Protein AF-A0A1X7HYF3-F1 (afdb_monomer_lite)

Radius of gyration: 20.24 Å; chains: 1; bounding box: 44×26×55 Å

Secondary structure (DSSP, 8-state):
-HHHHHHHHHHHHHHHHHHHHHHHHHHHHHHHHHHHHHHHH-GGG-SS-HHHHHHHHHHTTTGGGSHHHHHTTHHHHHHHHHHHHHHHHHHH-

Sequence (93 aa):
MIAFLRLIGMVLIVELIFYLLIGIYVRSLRREELEEEWDRRHPERAGPSPERAEFVRRSMVGFSKTLQARLVGLVLVLPVVAIIVIIVIVNYN

pLDDT: mean 93.84, std 4.35, range [64.56, 97.88]

Structure (mmCIF, N/CA/C/O backbone):
data_AF-A0A1X7HYF3-F1
#
_entry.id   AF-A0A1X7HYF3-F1
#
loop_
_atom_site.group_PDB
_atom_site.id
_atom_site.type_symbol
_atom_site.label_atom_id
_atom_site.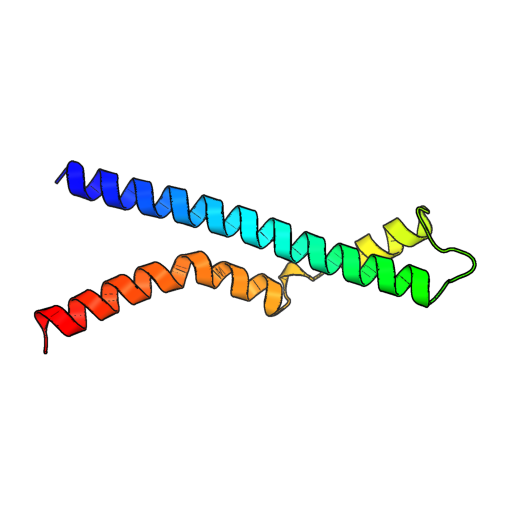label_alt_id
_atom_site.label_comp_id
_atom_site.label_asym_id
_atom_site.label_entity_id
_atom_site.label_seq_id
_atom_site.pdbx_PDB_ins_code
_atom_site.Cartn_x
_atom_site.Cartn_y
_atom_site.Cartn_z
_atom_site.occupancy
_atom_site.B_iso_or_equiv
_atom_site.auth_seq_id
_atom_site.auth_comp_id
_atom_site.auth_asym_id
_atom_site.auth_atom_id
_atom_site.pdbx_PDB_model_num
ATOM 1 N N . MET A 1 1 ? -20.757 9.904 24.544 1.00 80.12 1 MET A N 1
ATOM 2 C CA . MET A 1 1 ? -21.113 9.559 23.146 1.00 80.12 1 MET A CA 1
ATOM 3 C C . MET A 1 1 ? -20.239 10.280 22.117 1.00 80.12 1 MET A C 1
ATOM 5 O O . MET A 1 1 ? -19.515 9.604 21.403 1.00 80.12 1 MET A O 1
ATOM 9 N N . ILE A 1 2 ? -20.220 11.621 22.066 1.00 92.38 2 ILE A N 1
ATOM 10 C CA . ILE A 1 2 ? -19.486 12.387 21.028 1.00 92.38 2 ILE A CA 1
ATOM 11 C C . ILE A 1 2 ? -17.968 12.120 21.023 1.00 92.38 2 ILE A C 1
ATOM 13 O O . ILE A 1 2 ? -17.391 11.902 19.962 1.00 92.38 2 ILE A O 1
ATOM 17 N N . ALA A 1 3 ? -17.317 12.084 22.191 1.00 90.50 3 ALA A N 1
ATOM 18 C CA . ALA A 1 3 ? -15.873 11.828 22.281 1.00 90.50 3 ALA A CA 1
ATOM 19 C C . ALA A 1 3 ? -15.471 10.445 21.730 1.00 90.50 3 ALA A C 1
ATOM 21 O O . ALA A 1 3 ? -14.458 10.318 21.050 1.00 90.50 3 ALA A O 1
ATOM 22 N N . PHE A 1 4 ? -16.301 9.428 21.969 1.00 84.31 4 PHE A N 1
ATOM 23 C CA . PHE A 1 4 ? -16.085 8.073 21.463 1.00 84.31 4 PHE A CA 1
ATOM 24 C C . PHE A 1 4 ? -16.251 7.997 19.939 1.00 84.31 4 PHE A C 1
ATOM 26 O O . PHE A 1 4 ? -15.398 7.442 19.254 1.00 84.31 4 PHE A O 1
ATOM 33 N N . LEU A 1 5 ? -17.289 8.637 19.389 1.00 92.06 5 LEU A N 1
ATOM 34 C CA . LEU A 1 5 ? -17.480 8.725 17.935 1.00 92.06 5 LEU A CA 1
ATOM 35 C C . LEU A 1 5 ? -16.324 9.472 17.253 1.00 92.06 5 LEU A C 1
ATOM 37 O O . LEU A 1 5 ? -15.872 9.066 16.185 1.00 92.06 5 LEU A O 1
ATOM 41 N N . ARG A 1 6 ? -15.799 10.526 17.889 1.00 92.62 6 ARG A N 1
ATOM 42 C CA . ARG A 1 6 ? -14.616 11.252 17.407 1.00 92.62 6 ARG A CA 1
ATOM 43 C C . ARG A 1 6 ? -13.367 10.368 17.388 1.00 92.62 6 ARG A C 1
ATOM 45 O O . ARG A 1 6 ? -12.607 10.435 16.428 1.00 92.62 6 ARG A O 1
ATOM 52 N N . LEU A 1 7 ? -13.163 9.549 18.421 1.00 90.12 7 LEU A N 1
ATOM 53 C CA . LEU A 1 7 ? -12.052 8.597 18.481 1.00 90.12 7 LEU A CA 1
ATOM 54 C C . LEU A 1 7 ? -12.145 7.562 17.352 1.00 90.12 7 LEU A C 1
ATOM 56 O O . LEU A 1 7 ? -11.164 7.369 16.644 1.00 90.12 7 LEU A O 1
ATOM 60 N N . ILE A 1 8 ? -13.323 6.965 17.136 1.00 90.00 8 ILE A N 1
ATOM 61 C CA . ILE A 1 8 ? -13.551 6.026 16.024 1.00 90.00 8 ILE A CA 1
ATOM 62 C C . ILE A 1 8 ? -13.240 6.698 14.686 1.00 90.00 8 ILE A C 1
ATOM 64 O O . ILE A 1 8 ? -12.485 6.155 13.885 1.00 90.00 8 ILE A O 1
ATOM 68 N N . GLY A 1 9 ? -13.776 7.902 14.458 1.00 93.69 9 GLY A N 1
ATOM 69 C CA . GLY A 1 9 ? -13.508 8.653 13.232 1.00 93.69 9 GLY A CA 1
ATOM 70 C C . GLY A 1 9 ? -12.015 8.913 13.019 1.00 93.69 9 GLY A C 1
ATOM 71 O O . GLY A 1 9 ? -11.518 8.755 11.909 1.00 93.69 9 GLY A O 1
ATOM 72 N N . MET A 1 10 ? -11.283 9.252 14.083 1.00 93.69 10 MET A N 1
ATOM 73 C CA . MET A 1 10 ? -9.835 9.453 14.017 1.00 93.69 10 MET A CA 1
ATOM 74 C C . MET A 1 10 ? -9.090 8.165 13.650 1.00 93.69 10 MET A C 1
ATOM 76 O O . MET A 1 10 ? -8.221 8.209 12.784 1.00 93.69 10 MET A O 1
ATOM 80 N N . VAL A 1 11 ? -9.437 7.031 14.265 1.00 91.12 11 VAL A N 1
ATOM 81 C CA . VAL A 1 11 ? -8.820 5.732 13.951 1.00 91.12 11 VAL A CA 1
ATOM 82 C C . VAL A 1 11 ? -9.045 5.374 12.483 1.00 91.12 11 VAL A C 1
ATOM 84 O O . VAL A 1 11 ? -8.076 5.090 11.790 1.00 91.12 11 VAL A O 1
ATOM 87 N N . LEU A 1 12 ? -10.275 5.506 11.979 1.00 93.19 12 LEU A N 1
ATOM 88 C CA . LEU A 1 12 ? -10.598 5.215 10.577 1.00 93.19 12 LEU A CA 1
ATOM 89 C C . LEU A 1 12 ? -9.809 6.091 9.593 1.00 93.19 12 LEU A C 1
ATOM 91 O O . LEU A 1 12 ? -9.348 5.610 8.559 1.00 93.19 12 LEU A O 1
ATOM 95 N N . ILE A 1 13 ? -9.636 7.381 9.905 1.00 96.00 13 ILE A N 1
ATOM 96 C CA . ILE A 1 13 ? -8.828 8.291 9.078 1.00 96.00 13 ILE A CA 1
ATOM 97 C C . ILE A 1 13 ? -7.370 7.828 9.056 1.00 96.00 13 ILE A C 1
ATOM 99 O O . ILE A 1 13 ? -6.762 7.759 7.989 1.00 96.00 13 ILE A O 1
ATOM 103 N N . VAL A 1 14 ? -6.814 7.499 10.222 1.00 94.38 14 VAL A N 1
ATOM 104 C CA . VAL A 1 14 ? -5.433 7.023 10.341 1.00 94.38 14 VAL A CA 1
ATOM 105 C C . VAL A 1 14 ? -5.247 5.706 9.582 1.00 94.38 14 VAL A C 1
ATOM 107 O O . VAL A 1 14 ? -4.312 5.591 8.792 1.00 94.38 14 VAL A O 1
ATOM 110 N N . GLU A 1 15 ? -6.156 4.745 9.740 1.00 94.81 15 GLU A N 1
ATOM 111 C CA . GLU A 1 15 ? -6.139 3.470 9.013 1.00 94.81 15 GLU A CA 1
ATOM 112 C C . GLU A 1 15 ? -6.187 3.669 7.498 1.00 94.81 15 GLU A C 1
ATOM 114 O O . GLU A 1 15 ? -5.416 3.043 6.769 1.00 94.81 15 GLU A O 1
ATOM 119 N N . LEU A 1 16 ? -7.038 4.576 7.011 1.00 96.38 16 LEU A N 1
ATOM 120 C CA . LEU A 1 16 ? -7.136 4.872 5.584 1.00 96.38 16 LEU A CA 1
ATOM 121 C C . LEU A 1 16 ? -5.841 5.486 5.039 1.00 96.38 16 LEU A C 1
ATOM 123 O O . LEU A 1 16 ? -5.400 5.119 3.947 1.00 96.38 16 LEU A O 1
ATOM 127 N N . ILE A 1 17 ? -5.212 6.388 5.799 1.00 97.44 17 ILE A N 1
ATOM 128 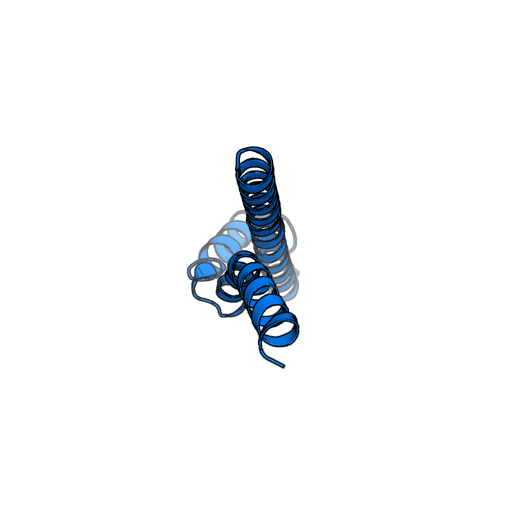C CA . ILE A 1 17 ? -3.908 6.961 5.442 1.00 97.44 17 ILE A CA 1
ATOM 129 C C . ILE A 1 17 ? -2.863 5.848 5.335 1.00 97.44 17 ILE A C 1
ATOM 131 O O . ILE A 1 17 ? -2.173 5.758 4.321 1.00 97.44 17 ILE A O 1
ATOM 135 N N . PHE A 1 18 ? -2.769 4.964 6.331 1.00 96.06 18 PHE A N 1
ATOM 136 C CA . PHE A 1 18 ? -1.822 3.849 6.291 1.00 96.06 18 PHE A CA 1
ATOM 137 C C . PHE A 1 18 ? -2.101 2.885 5.139 1.00 96.06 18 PHE A C 1
ATOM 139 O O . PHE A 1 18 ? -1.168 2.492 4.440 1.00 96.06 18 PHE A O 1
ATOM 146 N N . TYR A 1 19 ? -3.365 2.547 4.890 1.00 96.00 19 TYR A N 1
ATOM 147 C CA . TYR A 1 19 ? -3.763 1.712 3.760 1.00 96.00 19 TYR A CA 1
ATOM 148 C C . TYR A 1 19 ? -3.295 2.308 2.423 1.00 96.00 19 TYR A C 1
ATOM 150 O O . TYR A 1 19 ? -2.709 1.600 1.599 1.00 96.00 19 TYR A O 1
ATOM 158 N N . LEU A 1 20 ? -3.481 3.618 2.225 1.00 96.88 20 LEU A N 1
ATOM 159 C CA . LEU A 1 20 ? -3.019 4.324 1.029 1.00 96.88 20 LEU A CA 1
ATOM 160 C C . LEU A 1 20 ? -1.489 4.328 0.920 1.00 96.88 20 LEU A C 1
ATOM 162 O O . LEU A 1 20 ? -0.956 3.963 -0.128 1.00 96.88 20 LEU A O 1
ATOM 166 N N . LEU A 1 21 ? -0.782 4.705 1.989 1.00 97.62 21 LEU A N 1
ATOM 167 C CA . LEU A 1 21 ? 0.681 4.794 1.996 1.00 97.62 21 LEU A CA 1
ATOM 168 C C . LEU A 1 21 ? 1.336 3.435 1.734 1.00 97.62 21 LEU A C 1
ATOM 170 O O . LEU A 1 21 ? 2.210 3.326 0.875 1.00 97.62 21 LEU A O 1
ATOM 174 N N . ILE A 1 22 ? 0.876 2.387 2.420 1.00 96.38 22 ILE A N 1
ATOM 175 C CA . ILE A 1 22 ? 1.387 1.024 2.243 1.00 96.38 22 ILE A CA 1
ATOM 176 C C . ILE A 1 22 ? 1.049 0.516 0.838 1.00 96.38 22 ILE A C 1
ATOM 178 O O . ILE A 1 22 ? 1.903 -0.072 0.175 1.00 96.38 22 ILE A O 1
ATOM 182 N N . GLY A 1 23 ? -0.163 0.785 0.342 1.00 95.25 23 GLY A N 1
ATOM 183 C CA . GLY A 1 23 ? -0.563 0.419 -1.015 1.00 95.25 23 GLY A CA 1
ATOM 184 C C . GLY A 1 23 ? 0.313 1.065 -2.092 1.00 95.25 23 GLY A C 1
ATOM 185 O O . GLY A 1 23 ? 0.703 0.396 -3.051 1.00 95.25 23 GLY A O 1
ATOM 186 N N . ILE A 1 24 ? 0.662 2.344 -1.929 1.00 96.06 24 ILE A N 1
ATOM 187 C CA . ILE A 1 24 ? 1.587 3.054 -2.823 1.00 96.06 24 ILE A CA 1
ATOM 188 C C . ILE A 1 24 ? 2.991 2.452 -2.724 1.00 96.06 24 ILE A C 1
ATOM 190 O O . ILE A 1 24 ? 3.579 2.123 -3.754 1.00 96.06 24 ILE A O 1
ATOM 194 N N . TYR A 1 25 ? 3.503 2.255 -1.509 1.00 96.19 25 TYR A N 1
ATOM 195 C CA . TYR A 1 25 ? 4.839 1.711 -1.269 1.00 96.19 25 TYR A CA 1
ATOM 196 C C . TYR A 1 25 ? 5.024 0.326 -1.901 1.00 96.19 25 TYR A C 1
ATOM 198 O O . TYR A 1 25 ? 5.959 0.107 -2.668 1.00 96.19 25 TYR A O 1
ATOM 206 N N . VAL A 1 26 ? 4.076 -0.585 -1.676 1.00 95.56 26 VAL A N 1
ATOM 207 C CA . VAL A 1 26 ? 4.098 -1.944 -2.235 1.00 95.56 26 VAL A CA 1
ATOM 208 C C . VAL A 1 26 ? 4.072 -1.928 -3.769 1.00 95.56 26 VAL A C 1
ATOM 210 O O . VAL A 1 26 ? 4.780 -2.701 -4.414 1.00 95.56 26 VAL A O 1
ATOM 213 N N . ARG A 1 27 ? 3.296 -1.023 -4.380 1.00 95.31 27 ARG A N 1
ATOM 214 C CA . ARG A 1 27 ? 3.291 -0.850 -5.844 1.00 95.31 27 ARG A CA 1
ATOM 215 C C . ARG A 1 27 ? 4.602 -0.263 -6.359 1.00 95.31 27 ARG A C 1
ATOM 217 O O . ARG A 1 27 ? 5.018 -0.635 -7.453 1.00 95.31 27 ARG A O 1
ATOM 224 N N . SER A 1 28 ? 5.223 0.639 -5.600 1.00 95.94 28 SER A N 1
ATOM 225 C CA . SER A 1 28 ? 6.518 1.231 -5.939 1.00 95.94 28 SER A CA 1
ATOM 226 C C . SER A 1 28 ? 7.615 0.176 -5.955 1.00 95.94 28 SER A C 1
ATOM 228 O O . SER A 1 28 ? 8.302 0.053 -6.962 1.00 95.94 28 SER A O 1
ATOM 230 N N . LEU A 1 29 ? 7.706 -0.644 -4.903 1.00 96.06 29 LEU A N 1
ATOM 231 C CA . LEU A 1 29 ? 8.669 -1.744 -4.831 1.00 96.06 29 LEU A CA 1
ATOM 232 C C . LEU A 1 29 ? 8.498 -2.715 -5.996 1.00 96.06 29 LEU A C 1
ATOM 234 O O . LEU A 1 29 ? 9.457 -3.041 -6.682 1.00 96.06 29 LEU A O 1
ATOM 238 N N . ARG A 1 30 ? 7.257 -3.125 -6.293 1.00 96.31 30 ARG A N 1
ATOM 239 C CA . ARG A 1 30 ? 7.025 -4.032 -7.421 1.00 96.31 30 ARG A CA 1
ATOM 240 C C . ARG A 1 30 ? 7.454 -3.422 -8.755 1.00 96.31 30 ARG A C 1
ATOM 242 O O . ARG A 1 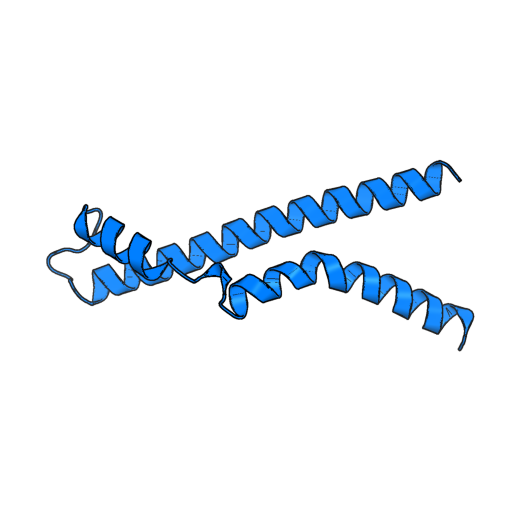30 ? 7.937 -4.127 -9.637 1.00 96.31 30 ARG A O 1
ATOM 249 N N . ARG A 1 31 ? 7.225 -2.121 -8.928 1.00 96.50 31 ARG A N 1
ATOM 250 C CA . ARG A 1 31 ? 7.645 -1.390 -10.124 1.00 96.50 31 ARG A CA 1
ATOM 251 C C . ARG A 1 31 ? 9.169 -1.377 -10.235 1.00 96.50 31 ARG A C 1
ATOM 253 O O . ARG A 1 31 ? 9.668 -1.666 -11.313 1.00 96.50 31 ARG A O 1
ATOM 260 N N . GLU A 1 32 ? 9.867 -1.094 -9.141 1.00 96.81 32 GLU A N 1
ATOM 261 C CA . GLU A 1 32 ? 11.331 -1.106 -9.045 1.00 96.81 32 GLU A CA 1
ATOM 262 C C . GLU A 1 32 ? 11.918 -2.495 -9.340 1.00 96.81 32 GLU A C 1
ATOM 264 O O . GLU A 1 32 ? 12.773 -2.621 -10.208 1.00 96.81 32 GLU A O 1
ATOM 269 N N . GLU A 1 33 ? 11.365 -3.562 -8.758 1.00 96.69 33 GLU A N 1
ATOM 270 C CA . GLU A 1 33 ? 11.774 -4.943 -9.061 1.00 96.69 33 GLU A CA 1
ATOM 271 C C . GLU A 1 33 ? 11.661 -5.274 -10.559 1.00 96.69 33 GLU A C 1
ATOM 273 O O . GLU A 1 33 ? 12.530 -5.925 -11.135 1.00 96.69 33 GLU A O 1
ATOM 278 N N . LEU A 1 34 ? 10.569 -4.852 -11.209 1.00 97.19 34 LEU A N 1
ATOM 279 C CA . LEU A 1 34 ? 10.351 -5.086 -12.642 1.00 97.19 34 LEU A CA 1
ATOM 280 C C . LEU A 1 34 ? 11.312 -4.276 -13.511 1.00 97.19 34 LEU A C 1
ATOM 282 O O . LEU A 1 34 ? 11.716 -4.718 -14.585 1.00 97.19 34 LEU A O 1
ATOM 286 N N . GLU A 1 35 ? 11.632 -3.076 -13.058 1.00 97.38 35 GLU A N 1
ATOM 287 C CA . GLU A 1 35 ? 12.597 -2.185 -13.671 1.00 97.38 35 GLU A CA 1
ATOM 288 C C . GLU A 1 35 ? 14.014 -2.773 -13.623 1.00 97.38 35 GLU A C 1
ATOM 290 O O . GLU A 1 35 ? 14.648 -2.909 -14.668 1.00 97.38 35 GLU A O 1
ATOM 295 N N . GLU A 1 36 ? 14.457 -3.232 -12.454 1.00 97.31 36 GLU A N 1
ATOM 296 C CA . GLU A 1 36 ? 15.729 -3.939 -12.283 1.00 97.31 36 GLU A CA 1
ATOM 297 C C . GLU A 1 36 ? 15.777 -5.244 -13.087 1.00 97.31 36 GLU A C 1
ATOM 299 O O . GLU A 1 36 ? 16.790 -5.579 -13.699 1.00 97.31 36 GLU A O 1
ATOM 304 N N . GLU A 1 37 ? 14.671 -5.989 -13.123 1.00 97.38 37 GLU A N 1
ATOM 305 C CA . GLU A 1 37 ? 14.560 -7.226 -13.895 1.00 97.38 37 GLU A CA 1
ATOM 306 C C . GLU A 1 37 ? 14.630 -6.973 -15.409 1.00 97.38 37 GLU A C 1
ATOM 308 O O . GLU A 1 37 ? 15.115 -7.819 -16.162 1.00 97.38 37 GLU A O 1
ATOM 313 N N . TRP A 1 38 ? 14.147 -5.823 -15.888 1.00 97.31 38 TRP A N 1
ATOM 314 C CA . TRP A 1 38 ? 14.356 -5.406 -17.273 1.00 97.31 38 TRP A CA 1
ATOM 315 C C . TRP A 1 38 ? 15.828 -5.107 -17.540 1.00 97.31 38 TRP A C 1
ATOM 317 O O . TRP A 1 38 ? 16.385 -5.667 -18.487 1.00 97.31 38 TRP A O 1
ATOM 327 N N . ASP A 1 39 ? 16.437 -4.270 -16.697 1.00 96.75 39 ASP A N 1
ATOM 328 C CA . ASP A 1 39 ? 17.821 -3.817 -16.844 1.00 96.75 39 ASP A CA 1
ATOM 329 C C . ASP A 1 39 ? 18.802 -5.008 -16.779 1.00 96.75 39 ASP A C 1
ATOM 331 O O . ASP A 1 39 ? 19.769 -5.067 -17.535 1.00 96.75 39 ASP A O 1
ATOM 335 N N . ARG A 1 40 ? 18.500 -6.025 -15.960 1.00 96.88 40 ARG A N 1
ATOM 336 C CA . ARG A 1 40 ? 19.257 -7.285 -15.874 1.00 96.88 40 ARG A CA 1
ATOM 337 C C . ARG A 1 40 ? 19.144 -8.151 -17.130 1.00 96.88 40 ARG A C 1
ATOM 339 O O . ARG A 1 40 ? 20.127 -8.768 -17.532 1.00 96.88 40 ARG A O 1
ATOM 346 N N . ARG A 1 41 ? 17.950 -8.247 -17.726 1.00 96.56 41 ARG A N 1
ATOM 347 C CA . ARG A 1 41 ? 17.701 -9.085 -18.917 1.00 96.56 41 ARG A CA 1
ATOM 348 C C . ARG A 1 41 ? 18.120 -8.425 -20.228 1.00 96.56 41 ARG A C 1
ATOM 350 O O . ARG A 1 41 ? 18.332 -9.143 -21.199 1.00 96.56 41 ARG A O 1
ATOM 357 N N . HIS A 1 42 ? 18.219 -7.098 -20.254 1.00 95.75 42 HIS A N 1
ATOM 358 C CA . HIS A 1 42 ? 18.587 -6.312 -21.433 1.00 95.75 42 HIS A CA 1
ATOM 359 C C . HIS A 1 42 ? 19.657 -5.278 -21.055 1.00 95.75 42 HIS A C 1
ATOM 361 O O . HIS A 1 42 ? 19.377 -4.076 -21.068 1.00 95.75 42 HIS A O 1
ATOM 367 N N . PRO A 1 43 ? 20.875 -5.712 -20.685 1.00 94.06 43 PRO A N 1
ATOM 368 C CA . PRO A 1 43 ? 21.929 -4.805 -20.230 1.00 94.06 43 PRO A CA 1
ATOM 369 C C . PRO A 1 43 ? 22.290 -3.741 -21.280 1.00 94.06 43 PRO A C 1
ATOM 371 O O . PRO A 1 43 ? 22.584 -2.600 -20.935 1.00 94.06 43 PRO A O 1
ATOM 374 N N . GLU A 1 44 ? 22.197 -4.067 -22.569 1.00 95.62 44 GLU A N 1
ATOM 375 C CA . GLU A 1 44 ? 22.406 -3.140 -23.687 1.00 95.62 44 GLU A CA 1
ATOM 376 C C . GLU A 1 44 ? 21.267 -2.122 -23.890 1.00 95.62 44 GLU A C 1
ATOM 378 O O . GLU A 1 44 ? 21.422 -1.166 -24.649 1.00 95.62 44 GLU A O 1
ATOM 383 N N . ARG A 1 45 ? 20.127 -2.311 -23.213 1.00 91.75 45 ARG A N 1
ATOM 384 C CA . ARG A 1 45 ? 18.955 -1.413 -23.209 1.00 91.75 45 ARG A CA 1
ATOM 385 C C . ARG A 1 45 ? 18.555 -1.001 -21.791 1.00 91.75 45 ARG A C 1
ATOM 387 O O . ARG A 1 45 ? 17.378 -0.716 -21.540 1.00 91.75 45 ARG A O 1
ATOM 394 N N . ALA A 1 46 ? 19.517 -1.019 -20.872 1.00 91.50 46 ALA A N 1
ATOM 395 C CA . ALA A 1 46 ? 19.306 -0.615 -19.495 1.00 91.50 46 ALA A CA 1
ATOM 396 C C . ALA A 1 46 ? 18.964 0.879 -19.406 1.00 91.50 46 ALA A C 1
ATOM 398 O O . ALA A 1 46 ? 19.433 1.701 -20.199 1.00 91.50 46 ALA A O 1
ATOM 399 N N . GLY A 1 47 ? 18.161 1.232 -18.405 1.00 92.06 47 GLY A N 1
ATOM 400 C CA . GLY A 1 47 ? 17.758 2.610 -18.146 1.00 92.06 47 GLY A CA 1
ATOM 401 C C . GLY A 1 47 ? 16.463 3.035 -18.854 1.00 92.06 47 GLY A C 1
ATOM 402 O O . GLY A 1 47 ? 15.752 2.215 -19.444 1.00 92.06 47 GLY A O 1
ATOM 403 N N . PRO A 1 48 ? 16.083 4.323 -18.742 1.00 93.94 48 PRO A N 1
ATOM 404 C CA . PRO A 1 48 ? 14.766 4.794 -19.164 1.00 93.94 48 PRO A CA 1
ATOM 405 C C . PRO A 1 48 ? 14.539 4.639 -20.673 1.00 93.94 48 PRO A C 1
ATOM 407 O O . PRO A 1 48 ? 15.187 5.298 -21.482 1.00 93.94 48 PRO A O 1
ATOM 410 N N . SER A 1 49 ? 13.569 3.805 -21.052 1.00 95.94 49 SER A N 1
ATOM 411 C CA . SER A 1 49 ? 13.152 3.601 -22.442 1.00 95.94 49 SER A CA 1
ATOM 412 C C . SER A 1 49 ? 11.640 3.345 -22.548 1.00 95.94 49 SER A C 1
ATOM 414 O O . SER A 1 49 ? 11.026 2.864 -21.581 1.00 95.94 49 SER A O 1
ATOM 416 N N . PRO A 1 50 ? 11.007 3.652 -23.698 1.00 96.50 50 PRO A N 1
ATOM 417 C CA . PRO A 1 50 ? 9.602 3.323 -23.940 1.00 96.50 50 PRO A CA 1
ATOM 418 C C . PRO A 1 50 ? 9.309 1.825 -23.795 1.00 96.50 50 PRO A C 1
ATOM 420 O O . PRO A 1 50 ? 8.274 1.446 -23.247 1.00 96.50 50 PRO A O 1
ATOM 423 N N . GLU A 1 51 ? 10.232 0.963 -24.224 1.00 96.38 51 GLU A N 1
ATOM 424 C CA . GLU A 1 51 ? 10.102 -0.492 -24.146 1.00 96.38 51 GLU A CA 1
ATOM 425 C C . GLU A 1 51 ? 10.104 -0.984 -22.695 1.00 96.38 51 GLU A C 1
ATOM 427 O O . GLU A 1 51 ? 9.266 -1.812 -22.325 1.00 96.38 51 GLU A O 1
ATOM 432 N N . ARG A 1 52 ? 10.985 -0.429 -21.850 1.00 96.38 52 ARG A N 1
ATOM 433 C CA . ARG A 1 52 ? 11.026 -0.711 -20.407 1.00 96.38 52 ARG A CA 1
ATOM 434 C C . ARG A 1 52 ? 9.731 -0.288 -19.727 1.00 96.38 52 ARG A C 1
ATOM 436 O O . ARG A 1 52 ? 9.146 -1.063 -18.971 1.00 96.38 52 ARG A O 1
ATOM 443 N N . ALA A 1 53 ? 9.243 0.917 -20.026 1.00 96.75 53 ALA A N 1
ATOM 444 C CA . ALA A 1 53 ? 7.979 1.407 -19.481 1.00 96.75 53 ALA A CA 1
ATOM 445 C C . ALA A 1 53 ? 6.797 0.510 -19.889 1.00 96.75 53 ALA A C 1
ATOM 447 O O . ALA A 1 53 ? 5.936 0.195 -19.064 1.00 96.75 53 ALA A O 1
ATOM 448 N N . GLU A 1 54 ? 6.782 0.046 -21.140 1.00 97.44 54 GLU A N 1
ATOM 449 C CA . GLU A 1 54 ? 5.764 -0.867 -21.651 1.00 97.44 54 GLU A CA 1
ATOM 450 C C . GLU A 1 54 ? 5.825 -2.245 -20.977 1.00 97.44 54 GLU A C 1
ATOM 452 O O . GLU A 1 54 ? 4.788 -2.818 -20.628 1.00 97.44 54 GLU A O 1
ATOM 457 N N . PHE A 1 55 ? 7.031 -2.782 -20.770 1.00 96.62 55 PHE A N 1
ATOM 458 C CA . PHE A 1 55 ? 7.242 -4.034 -20.047 1.00 96.62 55 PHE A CA 1
ATOM 459 C C . PHE A 1 55 ? 6.720 -3.946 -18.612 1.00 96.62 55 PHE A C 1
ATOM 461 O O . PHE A 1 55 ? 5.947 -4.807 -18.185 1.00 96.62 55 PHE A O 1
ATOM 468 N N . VAL A 1 56 ? 7.092 -2.889 -17.887 1.00 96.94 56 VAL A N 1
ATOM 469 C CA . VAL A 1 56 ? 6.636 -2.648 -16.514 1.00 96.94 56 VAL A CA 1
ATOM 470 C C . VAL A 1 56 ? 5.115 -2.521 -16.481 1.00 96.94 56 VAL A C 1
ATOM 472 O O . VAL A 1 56 ? 4.460 -3.184 -15.679 1.00 96.94 56 VAL A O 1
ATOM 475 N N . ARG A 1 57 ? 4.520 -1.736 -17.389 1.00 96.38 57 ARG A N 1
ATOM 476 C CA . ARG A 1 57 ? 3.064 -1.551 -17.461 1.00 96.38 57 ARG A CA 1
ATOM 477 C C . ARG A 1 57 ? 2.329 -2.871 -17.670 1.00 96.38 57 ARG A C 1
ATOM 479 O O . ARG A 1 57 ? 1.380 -3.150 -16.940 1.00 96.38 57 ARG A O 1
ATOM 486 N N . ARG A 1 58 ? 2.768 -3.687 -18.635 1.00 96.69 58 ARG A N 1
ATOM 487 C CA . ARG A 1 58 ? 2.171 -5.005 -18.910 1.00 96.69 58 ARG A CA 1
ATOM 488 C C . ARG A 1 58 ? 2.362 -5.971 -17.746 1.00 96.69 58 ARG A C 1
ATOM 490 O O . ARG A 1 58 ? 1.418 -6.658 -17.376 1.00 96.69 58 ARG A O 1
ATOM 497 N N . SER A 1 59 ? 3.534 -5.967 -17.121 1.00 95.00 59 SER A N 1
ATOM 498 C CA . SER A 1 59 ? 3.847 -6.842 -15.984 1.00 95.00 59 SER A CA 1
ATOM 499 C C . SER A 1 59 ? 3.124 -6.443 -14.693 1.00 95.00 59 SER A C 1
ATOM 501 O O . SER A 1 59 ? 2.925 -7.273 -13.810 1.00 95.00 59 SER A O 1
ATOM 503 N N . MET A 1 60 ? 2.688 -5.186 -14.583 1.00 95.44 60 MET A N 1
ATOM 504 C CA . MET A 1 60 ? 1.839 -4.706 -13.490 1.00 95.44 60 MET A CA 1
ATOM 505 C C . MET A 1 60 ? 0.358 -5.078 -13.669 1.00 95.44 60 MET A C 1
ATOM 507 O O . MET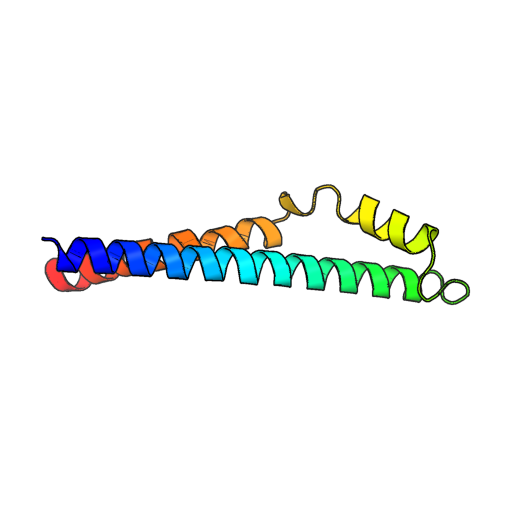 A 1 60 ? -0.420 -4.966 -12.712 1.00 95.44 60 MET A O 1
ATOM 511 N N . VAL A 1 61 ? -0.064 -5.538 -14.855 1.00 95.06 61 VAL A N 1
ATOM 512 C CA . VAL A 1 61 ? -1.436 -6.017 -15.074 1.00 95.06 61 VAL A CA 1
ATOM 513 C C . VAL A 1 61 ? -1.679 -7.237 -14.190 1.00 95.06 61 VAL A C 1
ATOM 515 O O . VAL A 1 61 ? -0.964 -8.229 -14.243 1.00 95.06 61 VAL A O 1
ATOM 518 N N . GLY A 1 62 ? -2.708 -7.161 -13.348 1.00 88.75 62 GLY A N 1
ATOM 519 C CA . GLY A 1 62 ? -3.033 -8.233 -12.409 1.00 88.75 62 GLY A CA 1
ATOM 520 C C . GLY A 1 62 ? -2.255 -8.194 -11.093 1.00 88.75 62 GLY A C 1
ATOM 521 O O . GLY A 1 62 ? -2.563 -9.004 -10.222 1.00 88.75 62 GLY A O 1
ATOM 522 N N . PHE A 1 63 ? -1.350 -7.227 -10.877 1.00 90.62 63 PHE A N 1
ATOM 523 C CA . PHE A 1 63 ? -0.669 -7.059 -9.585 1.00 90.62 63 PHE A CA 1
ATOM 524 C C . PHE A 1 63 ? -1.660 -6.968 -8.416 1.00 90.62 63 PHE A C 1
ATOM 526 O O . PHE A 1 63 ? -1.456 -7.592 -7.379 1.00 90.62 63 PHE A O 1
ATOM 533 N N . SER A 1 64 ? -2.793 -6.287 -8.609 1.00 85.69 64 SER A N 1
ATOM 534 C CA . SER A 1 64 ? -3.863 -6.181 -7.607 1.00 85.69 64 SER A CA 1
ATOM 535 C C . SER A 1 64 ? -4.466 -7.525 -7.179 1.00 85.69 64 SER A C 1
ATOM 537 O O . SER A 1 64 ? -5.063 -7.616 -6.110 1.00 85.69 64 SER A O 1
ATOM 539 N N . LYS A 1 65 ? -4.322 -8.581 -7.989 1.00 90.75 65 LYS A N 1
ATOM 540 C CA . LYS A 1 65 ? -4.817 -9.928 -7.677 1.00 90.75 65 LYS A CA 1
ATOM 541 C C . LYS A 1 65 ? -3.807 -10.767 -6.897 1.00 90.75 65 LYS A C 1
ATOM 543 O O . LYS A 1 65 ? -4.196 -11.833 -6.424 1.00 90.75 65 LYS A O 1
ATOM 548 N N . THR A 1 66 ? -2.561 -10.312 -6.768 1.00 92.38 66 THR A N 1
ATOM 549 C CA . THR A 1 66 ? -1.507 -11.017 -6.029 1.00 92.38 66 THR A CA 1
ATOM 550 C C . THR A 1 66 ? -1.800 -11.040 -4.533 1.00 92.38 66 THR A C 1
ATOM 552 O O . THR A 1 66 ? -2.498 -10.172 -4.006 1.00 92.38 66 THR A O 1
ATOM 555 N N . LEU A 1 67 ? -1.243 -12.031 -3.832 1.00 91.00 67 LEU A N 1
ATOM 556 C CA . LEU A 1 67 ? -1.359 -12.113 -2.378 1.00 91.00 67 LEU A CA 1
ATOM 557 C C . LEU A 1 67 ? -0.792 -10.855 -1.706 1.00 91.00 67 LEU A C 1
ATOM 559 O O . LEU A 1 67 ? -1.449 -10.294 -0.840 1.00 91.00 67 LEU A O 1
ATOM 563 N N . GLN A 1 68 ? 0.365 -10.363 -2.161 1.00 89.50 68 GLN A N 1
ATOM 564 C CA . GLN A 1 68 ? 1.004 -9.159 -1.622 1.00 89.50 68 GLN A CA 1
ATOM 565 C C . GLN A 1 68 ? 0.076 -7.938 -1.684 1.00 89.50 68 GLN A C 1
ATOM 567 O O . GLN A 1 68 ? -0.095 -7.249 -0.682 1.00 89.50 68 GLN A O 1
ATOM 572 N N . ALA A 1 69 ? -0.589 -7.708 -2.822 1.00 90.62 69 ALA A N 1
ATOM 573 C CA . ALA A 1 69 ? -1.542 -6.608 -2.956 1.00 90.62 69 ALA A CA 1
ATOM 574 C C . ALA A 1 69 ? -2.799 -6.802 -2.088 1.00 90.62 69 ALA A C 1
ATOM 576 O O . ALA A 1 69 ? -3.315 -5.834 -1.535 1.00 90.62 69 ALA A O 1
ATOM 577 N N . ARG A 1 70 ? -3.280 -8.043 -1.929 1.00 91.94 70 ARG A N 1
ATOM 578 C CA . ARG A 1 70 ? -4.433 -8.351 -1.062 1.00 91.94 70 ARG A CA 1
ATOM 579 C C . ARG A 1 70 ? -4.115 -8.168 0.420 1.00 91.94 70 ARG A C 1
ATOM 581 O O . ARG A 1 70 ? -4.969 -7.691 1.161 1.00 91.94 70 ARG A O 1
ATOM 588 N N . LEU A 1 71 ? -2.900 -8.514 0.848 1.00 94.00 71 LEU A N 1
ATOM 589 C CA . LEU A 1 71 ? -2.476 -8.413 2.246 1.00 94.00 71 LEU A CA 1
ATOM 590 C C . LEU A 1 71 ? -2.405 -6.965 2.744 1.00 94.00 71 LEU A C 1
ATOM 592 O O . LEU A 1 71 ? -2.587 -6.746 3.935 1.00 94.00 71 LEU A O 1
ATOM 596 N N . VAL A 1 72 ? -2.250 -5.970 1.863 1.00 94.56 72 VAL A N 1
ATOM 597 C CA . VAL A 1 72 ? -2.375 -4.547 2.244 1.00 94.56 72 VAL A CA 1
ATOM 598 C C . VAL A 1 72 ? -3.744 -4.256 2.872 1.00 94.56 72 VAL A C 1
ATOM 600 O O . VAL A 1 72 ? -3.843 -3.451 3.793 1.00 94.56 72 VAL A O 1
ATOM 603 N N . GLY A 1 73 ? -4.798 -4.961 2.448 1.00 92.56 73 GLY A N 1
ATOM 604 C CA . GLY A 1 73 ? -6.131 -4.837 3.041 1.00 92.56 73 GLY A CA 1
ATOM 605 C C . GLY A 1 73 ? -6.194 -5.240 4.518 1.00 92.56 73 GLY A C 1
ATOM 606 O O . GLY A 1 73 ? -7.064 -4.754 5.236 1.00 92.56 73 GLY A O 1
ATOM 607 N N . LEU A 1 74 ? -5.254 -6.059 5.010 1.00 94.12 74 LEU A N 1
ATOM 608 C CA . LEU A 1 74 ? -5.195 -6.432 6.426 1.00 94.12 74 LEU A CA 1
ATOM 609 C C . LEU A 1 74 ? -4.949 -5.233 7.343 1.00 94.12 74 LEU A C 1
ATOM 611 O O . LEU A 1 74 ? -5.349 -5.285 8.501 1.00 94.12 74 LEU A O 1
ATOM 615 N N . VAL A 1 75 ? -4.367 -4.144 6.833 1.00 93.94 75 VAL A N 1
ATOM 616 C CA . VAL A 1 75 ? -4.182 -2.890 7.583 1.00 93.94 75 VAL A CA 1
ATOM 617 C C . VAL A 1 75 ? -5.517 -2.333 8.089 1.00 93.94 75 VAL A C 1
ATOM 619 O O . VAL A 1 75 ? -5.546 -1.735 9.154 1.00 93.94 75 VAL A O 1
ATOM 62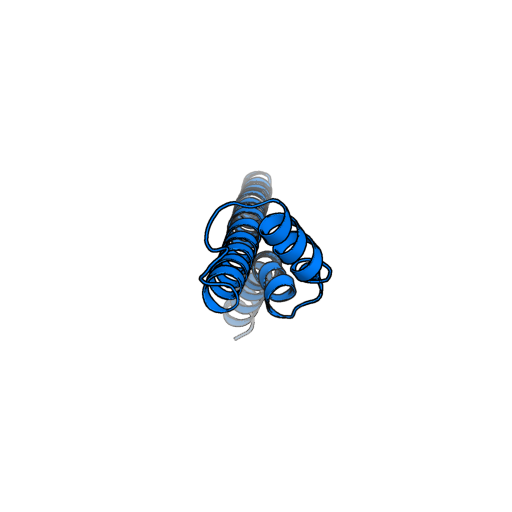2 N N . LEU A 1 76 ? -6.618 -2.578 7.369 1.00 92.69 76 LEU A N 1
ATOM 623 C CA . LEU A 1 76 ? -7.963 -2.142 7.760 1.00 92.69 76 LEU A CA 1
ATOM 624 C C . LEU A 1 76 ? -8.685 -3.140 8.679 1.00 92.69 76 LEU A C 1
ATOM 626 O O . LEU A 1 76 ? -9.683 -2.801 9.304 1.00 92.69 76 LEU A O 1
ATOM 630 N N . VAL A 1 77 ? -8.235 -4.396 8.719 1.00 92.56 77 VAL A N 1
ATOM 631 C CA . VAL A 1 77 ? -8.938 -5.482 9.424 1.00 92.56 77 VAL A CA 1
ATOM 632 C C . VAL A 1 77 ? -8.272 -5.793 10.760 1.00 92.56 77 VAL A C 1
ATOM 634 O O . VAL A 1 77 ? -8.956 -5.970 11.767 1.00 92.56 77 VAL A O 1
ATOM 637 N N . LEU A 1 78 ? -6.939 -5.855 10.788 1.00 92.81 78 LEU A N 1
ATOM 638 C CA . LEU A 1 78 ? -6.171 -6.245 11.968 1.00 92.81 78 LEU A CA 1
ATOM 639 C C . LEU A 1 78 ? -6.429 -5.353 13.188 1.00 92.81 78 LEU A C 1
ATOM 641 O O . LEU A 1 78 ? -6.599 -5.921 14.267 1.00 92.81 78 LEU A O 1
ATOM 645 N N . PRO A 1 79 ? -6.508 -4.012 13.079 1.00 90.19 79 PRO A N 1
ATOM 646 C CA . PRO A 1 79 ? -6.735 -3.183 14.259 1.00 90.19 79 PRO A CA 1
ATOM 647 C C . PRO A 1 79 ? -8.130 -3.404 14.854 1.00 90.19 79 PRO A C 1
ATOM 649 O O . PRO A 1 79 ? -8.266 -3.530 16.069 1.00 90.19 79 PRO A O 1
ATOM 652 N N . VAL A 1 80 ? -9.157 -3.553 14.011 1.00 89.44 80 VAL A N 1
ATOM 653 C CA . VAL A 1 80 ? -10.524 -3.867 14.456 1.00 89.44 80 VAL A CA 1
ATOM 654 C C . VAL A 1 80 ? -10.573 -5.226 15.153 1.00 89.44 80 VAL A C 1
ATOM 656 O O . VAL A 1 80 ? -11.130 -5.342 16.245 1.00 89.44 80 VAL A O 1
ATOM 659 N N . VAL A 1 81 ? -9.945 -6.249 14.565 1.00 94.94 81 VAL A N 1
ATOM 660 C CA . VAL A 1 81 ? -9.848 -7.583 15.178 1.00 94.94 81 VAL A CA 1
ATOM 661 C C . VAL A 1 81 ? -9.113 -7.512 16.517 1.00 94.94 81 VAL A C 1
ATOM 663 O O . VAL A 1 81 ? -9.584 -8.093 17.491 1.00 94.94 81 VAL A O 1
ATOM 666 N N . ALA A 1 82 ? -8.010 -6.766 16.602 1.00 93.88 82 ALA A N 1
ATOM 667 C CA . ALA A 1 82 ? -7.262 -6.589 17.843 1.00 93.88 82 ALA A CA 1
ATOM 668 C C . ALA A 1 82 ? -8.118 -5.932 18.936 1.00 93.88 82 ALA A C 1
ATOM 670 O O . ALA A 1 82 ? -8.137 -6.419 20.064 1.00 93.88 82 ALA A O 1
ATOM 671 N N . ILE A 1 83 ? -8.879 -4.882 18.605 1.00 91.38 83 ILE A N 1
ATOM 672 C CA . ILE A 1 83 ? -9.805 -4.233 19.545 1.00 91.38 83 ILE A CA 1
ATOM 673 C C . ILE A 1 83 ? -10.843 -5.238 20.063 1.00 91.38 83 ILE A C 1
ATOM 675 O O . ILE A 1 83 ? -11.057 -5.320 21.271 1.00 91.38 83 ILE A O 1
ATOM 679 N N . ILE A 1 84 ? -11.455 -6.033 19.178 1.00 93.56 84 ILE A N 1
ATOM 680 C CA . ILE A 1 84 ? -12.440 -7.058 19.563 1.00 93.56 84 ILE A CA 1
ATOM 681 C C . ILE A 1 84 ? -11.809 -8.095 20.499 1.00 93.56 84 ILE A C 1
ATOM 683 O O . ILE A 1 84 ? -12.379 -8.403 21.544 1.00 93.56 84 ILE A O 1
ATOM 687 N N . VAL A 1 85 ? -10.627 -8.608 20.153 1.00 97.06 85 VAL A N 1
ATOM 688 C CA . VAL A 1 85 ? -9.904 -9.599 20.964 1.00 97.06 85 VAL A CA 1
ATOM 689 C C . VAL A 1 85 ? -9.586 -9.047 22.353 1.00 97.06 85 VAL A C 1
ATOM 691 O O . VAL A 1 85 ? -9.832 -9.729 23.345 1.00 97.06 85 VAL A O 1
ATOM 694 N N . ILE A 1 86 ? -9.103 -7.804 22.443 1.00 95.38 86 ILE A N 1
ATOM 695 C CA . ILE A 1 86 ? -8.820 -7.140 23.724 1.00 95.38 86 ILE A CA 1
ATOM 696 C C . ILE A 1 86 ? -10.095 -7.031 24.564 1.00 95.38 86 ILE A C 1
ATOM 698 O O . ILE A 1 86 ? -10.069 -7.356 25.748 1.00 95.38 86 ILE A O 1
ATOM 702 N N . ILE A 1 87 ? -11.217 -6.619 23.964 1.00 94.38 87 ILE A N 1
ATOM 703 C CA . ILE A 1 87 ? -12.503 -6.533 24.668 1.00 94.38 87 ILE A CA 1
ATOM 704 C C . ILE A 1 87 ? -12.904 -7.904 25.219 1.00 94.38 87 ILE A C 1
ATOM 706 O O . ILE A 1 87 ? -13.284 -7.991 26.385 1.00 94.38 87 ILE A O 1
ATOM 710 N N . VAL A 1 88 ? -12.800 -8.966 24.415 1.00 96.69 88 VAL A N 1
ATOM 711 C CA . VAL A 1 88 ? -13.156 -10.326 24.844 1.00 96.69 88 VAL A CA 1
ATOM 712 C C . VAL A 1 88 ? -12.281 -10.777 26.012 1.00 96.69 88 VAL A C 1
ATOM 714 O O . VAL A 1 88 ? -12.817 -11.169 27.043 1.00 96.69 88 VAL A O 1
ATOM 717 N N . ILE A 1 89 ? -10.956 -10.664 25.884 1.00 97.88 89 ILE A N 1
ATOM 718 C CA . ILE A 1 89 ? -10.010 -11.089 26.926 1.00 97.88 89 ILE A CA 1
ATOM 719 C C . ILE A 1 89 ? -10.222 -10.306 28.222 1.00 97.88 89 ILE A C 1
ATOM 721 O O . ILE A 1 89 ? -10.197 -10.888 29.292 1.00 97.88 89 ILE A O 1
ATOM 725 N N . VAL A 1 90 ? -10.426 -8.991 28.157 1.00 96.94 90 VAL A N 1
ATOM 726 C CA . VAL A 1 90 ? -10.525 -8.167 29.371 1.00 96.94 90 VAL A CA 1
ATOM 727 C C . VAL A 1 90 ? -11.868 -8.335 30.091 1.00 96.94 90 VAL A C 1
ATOM 729 O O . VAL A 1 90 ? -11.919 -8.164 31.304 1.00 96.94 90 VAL A O 1
ATOM 732 N N . ASN A 1 91 ? -12.956 -8.626 29.368 1.00 95.38 91 ASN A N 1
ATOM 733 C CA . ASN A 1 91 ? -14.308 -8.640 29.948 1.00 95.38 91 ASN A CA 1
ATOM 734 C C . ASN A 1 91 ? -14.875 -10.044 30.199 1.00 95.38 91 ASN A C 1
ATOM 736 O O . ASN A 1 91 ? -15.812 -10.171 30.983 1.00 95.38 91 ASN A O 1
ATOM 740 N N . TYR A 1 92 ? -14.372 -11.073 29.511 1.00 91.94 92 TYR A N 1
ATOM 741 C CA . TYR A 1 92 ? -14.942 -12.428 29.533 1.00 91.94 92 TYR A CA 1
ATOM 742 C C . TYR 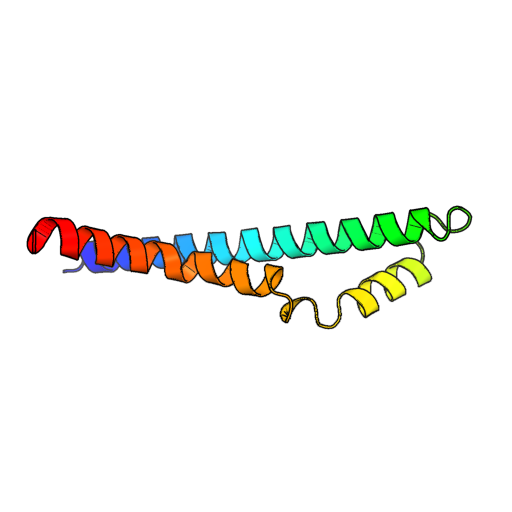A 1 92 ? -13.937 -13.515 29.943 1.00 91.94 92 TYR A C 1
ATOM 744 O O . TYR A 1 92 ? -14.245 -14.700 29.814 1.00 91.94 92 TYR A O 1
ATOM 752 N N . ASN A 1 93 ? -12.759 -13.122 30.431 1.00 64.56 93 ASN A N 1
ATOM 753 C CA . ASN A 1 93 ? -11.801 -13.993 31.115 1.00 64.56 93 ASN A CA 1
ATOM 754 C C . ASN A 1 93 ? -11.755 -13.642 32.603 1.00 64.56 93 ASN A C 1
ATOM 756 O O . ASN A 1 93 ? -11.548 -14.571 33.409 1.00 64.56 93 ASN A O 1
#

Foldseek 3Di:
DVVVVVVVVVVVVVLVVQLVVLLVVLLVVLLVVLLVVVCVVCVVPHDDDPVSVVSSVVVCVCVCVDPSNVVSCVSVVVVVVVVVVVCCVVPVD